Protein AF-A0A2W6AC84-F1 (afdb_monomer_lite)

Structure (mmCIF, N/CA/C/O backbone):
data_AF-A0A2W6AC84-F1
#
_entry.id   AF-A0A2W6AC84-F1
#
loop_
_atom_site.group_PDB
_atom_site.id
_atom_site.type_symbol
_atom_site.label_atom_id
_atom_site.label_alt_id
_atom_site.label_comp_id
_atom_site.label_asym_id
_atom_site.label_entity_id
_atom_site.label_seq_id
_atom_site.pdbx_PDB_ins_code
_atom_site.Cartn_x
_atom_site.Cartn_y
_atom_site.Cartn_z
_atom_site.occupancy
_atom_site.B_iso_or_equiv
_atom_site.auth_seq_id
_atom_site.auth_comp_id
_atom_site.auth_asym_id
_atom_site.auth_atom_id
_atom_site.pdbx_PDB_model_num
ATOM 1 N N . MET A 1 1 ? -13.613 5.340 -11.994 1.00 61.78 1 MET A N 1
ATOM 2 C CA . MET A 1 1 ? -12.493 5.975 -11.257 1.00 61.78 1 MET A CA 1
ATOM 3 C C . MET A 1 1 ? -11.231 5.114 -11.251 1.00 61.78 1 MET A C 1
ATOM 5 O O . MET A 1 1 ? -10.235 5.572 -11.787 1.00 61.78 1 MET A O 1
ATOM 9 N N . VAL A 1 2 ? -11.261 3.867 -10.759 1.00 62.84 2 VAL A N 1
ATOM 10 C CA . VAL A 1 2 ? -10.089 2.952 -10.741 1.00 62.84 2 VAL A CA 1
ATOM 11 C C . VAL A 1 2 ? -9.461 2.739 -12.131 1.00 62.84 2 VAL A C 1
ATOM 13 O O . VAL A 1 2 ? -8.249 2.837 -12.294 1.00 62.84 2 VAL A O 1
ATOM 16 N N . PHE A 1 3 ? -10.295 2.553 -13.159 1.00 65.75 3 PHE A N 1
ATOM 17 C CA . PHE A 1 3 ? -9.840 2.372 -14.543 1.00 65.75 3 PHE A CA 1
ATOM 18 C C . PHE A 1 3 ? -9.122 3.609 -15.118 1.00 65.75 3 PHE A C 1
ATOM 20 O O . PHE A 1 3 ? -8.191 3.482 -15.902 1.00 65.75 3 PHE A O 1
ATOM 27 N N . VAL A 1 4 ? -9.501 4.817 -14.685 1.00 72.12 4 VAL A N 1
ATOM 28 C CA . VAL A 1 4 ? -8.852 6.067 -15.123 1.00 72.12 4 VAL A CA 1
ATOM 29 C C . VAL A 1 4 ? -7.453 6.179 -14.516 1.00 72.12 4 VAL A C 1
ATOM 31 O O . VAL A 1 4 ? -6.508 6.510 -15.223 1.00 72.12 4 VAL A O 1
ATOM 34 N N . PHE A 1 5 ? -7.294 5.818 -13.238 1.00 70.50 5 PHE A N 1
ATOM 35 C CA . PHE A 1 5 ? -5.977 5.727 -12.603 1.00 70.50 5 PHE A CA 1
ATOM 36 C C . PHE A 1 5 ? -5.074 4.697 -13.291 1.00 70.50 5 PHE A C 1
ATOM 38 O O . PHE A 1 5 ? -3.887 4.962 -13.461 1.00 70.50 5 PHE A O 1
ATOM 45 N N . PHE A 1 6 ? -5.620 3.558 -13.728 1.00 71.69 6 PHE A N 1
ATOM 46 C CA . PHE A 1 6 ? -4.870 2.568 -14.505 1.00 71.69 6 PHE A CA 1
ATOM 47 C C . PHE A 1 6 ? -4.357 3.151 -15.829 1.00 71.69 6 PHE A C 1
ATOM 49 O O . PHE A 1 6 ? -3.166 3.066 -16.116 1.00 71.69 6 PHE A O 1
ATOM 56 N N . VAL A 1 7 ? -5.231 3.812 -16.594 1.00 75.88 7 VAL A N 1
ATOM 57 C CA . VAL A 1 7 ? -4.877 4.410 -17.892 1.00 75.88 7 VAL A CA 1
ATOM 58 C C . VAL A 1 7 ? -3.853 5.538 -17.738 1.00 75.88 7 VAL A C 1
ATOM 60 O O . VAL A 1 7 ? -2.912 5.604 -18.521 1.00 75.88 7 VAL A O 1
ATOM 63 N N . ILE A 1 8 ? -3.977 6.387 -16.712 1.00 79.06 8 ILE A N 1
ATOM 64 C CA . ILE A 1 8 ? -3.011 7.464 -16.443 1.00 79.06 8 ILE A CA 1
ATOM 65 C C . ILE A 1 8 ? -1.636 6.892 -16.078 1.00 79.06 8 ILE A C 1
ATOM 67 O O . ILE A 1 8 ? -0.632 7.346 -16.618 1.00 79.06 8 ILE A O 1
ATOM 71 N N . ASN A 1 9 ? -1.569 5.877 -15.210 1.00 70.62 9 ASN A N 1
ATOM 72 C CA . ASN A 1 9 ? -0.290 5.258 -14.844 1.00 70.62 9 ASN A CA 1
ATOM 73 C C . ASN A 1 9 ? 0.358 4.537 -16.032 1.00 70.62 9 ASN A C 1
ATOM 75 O O . ASN A 1 9 ? 1.564 4.659 -16.235 1.00 70.62 9 ASN A O 1
ATOM 79 N N . ALA A 1 10 ? -0.438 3.847 -16.854 1.00 72.50 10 ALA A 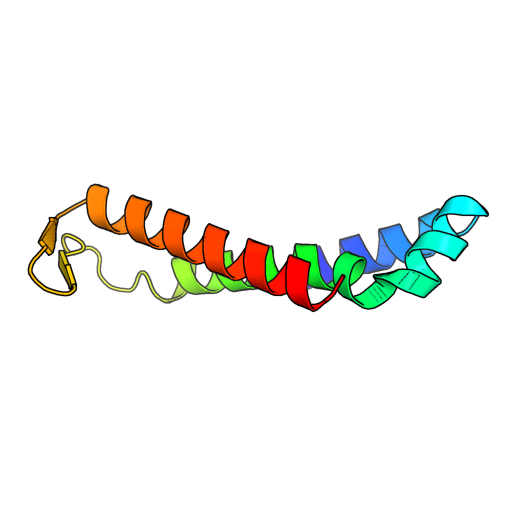N 1
ATOM 80 C CA . ALA A 1 10 ? 0.044 3.233 -18.086 1.00 72.50 10 ALA A CA 1
ATOM 81 C C . ALA A 1 10 ? 0.565 4.287 -19.078 1.00 72.50 10 ALA A C 1
ATOM 83 O O . ALA A 1 10 ? 1.635 4.111 -19.653 1.00 72.50 10 ALA A O 1
ATOM 84 N N . PHE A 1 11 ? -0.139 5.411 -19.234 1.00 79.12 11 PHE A N 1
ATOM 85 C CA . PHE A 1 11 ? 0.291 6.514 -20.093 1.00 79.12 11 PHE A CA 1
ATOM 86 C C . PHE A 1 11 ? 1.615 7.129 -19.618 1.00 79.12 11 PHE A C 1
ATOM 88 O O . PHE A 1 11 ? 2.534 7.276 -20.418 1.00 79.12 11 PHE A O 1
ATOM 95 N N . VAL A 1 12 ? 1.749 7.401 -18.315 1.00 74.69 12 VAL A N 1
ATOM 96 C CA . VAL A 1 12 ? 2.985 7.931 -17.713 1.00 74.69 12 VAL A CA 1
ATOM 97 C C . VAL A 1 12 ? 4.157 6.955 -17.873 1.00 74.69 12 VAL A C 1
ATOM 99 O O . VAL A 1 12 ? 5.272 7.383 -18.175 1.00 74.69 12 VAL A O 1
ATOM 102 N N . ALA A 1 13 ? 3.918 5.646 -17.733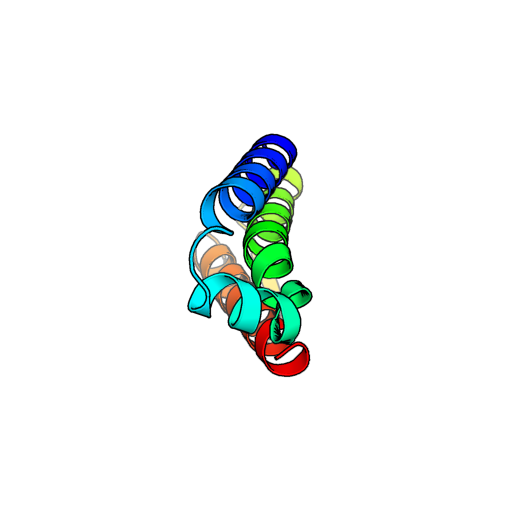 1.00 67.19 13 ALA A N 1
ATOM 103 C CA . ALA A 1 13 ? 4.935 4.616 -17.951 1.00 67.19 13 ALA A CA 1
ATOM 104 C C . ALA A 1 13 ? 5.438 4.582 -19.407 1.00 67.19 13 ALA A C 1
ATOM 106 O O . ALA A 1 13 ? 6.632 4.397 -19.641 1.00 67.19 13 ALA A O 1
ATOM 107 N N . ILE A 1 14 ? 4.543 4.795 -20.377 1.00 70.00 14 ILE A N 1
ATOM 108 C CA . ILE A 1 14 ? 4.874 4.814 -21.810 1.00 70.00 14 ILE A CA 1
ATOM 109 C C . ILE A 1 14 ? 5.571 6.128 -22.201 1.00 70.00 14 ILE A C 1
ATOM 111 O O . ILE A 1 14 ? 6.487 6.115 -23.017 1.00 70.00 14 ILE A O 1
ATOM 115 N N . SER A 1 15 ? 5.182 7.267 -21.616 1.00 69.38 15 SER A N 1
ATOM 116 C CA . SER A 1 15 ? 5.788 8.569 -21.932 1.00 69.38 15 SER A CA 1
ATOM 117 C C . SER A 1 15 ? 7.135 8.815 -21.239 1.00 69.38 15 SER A C 1
ATOM 119 O O . SER A 1 15 ? 7.918 9.632 -21.706 1.00 69.38 15 SER A O 1
ATOM 121 N N . GLY A 1 16 ? 7.418 8.141 -20.117 1.00 65.12 16 GLY A N 1
ATOM 122 C CA . GLY A 1 16 ? 8.656 8.315 -19.341 1.00 65.12 16 GLY A CA 1
ATOM 123 C C . GLY A 1 16 ? 9.859 7.494 -19.828 1.00 65.12 16 GLY A C 1
ATOM 124 O O . GLY A 1 16 ? 10.941 7.585 -19.248 1.00 65.12 16 GLY A O 1
ATOM 125 N N . THR A 1 17 ? 9.692 6.674 -20.873 1.00 61.72 17 THR A N 1
ATOM 126 C CA . THR A 1 17 ? 10.671 5.655 -21.302 1.00 61.72 17 THR A CA 1
ATOM 127 C C . THR A 1 17 ? 11.968 6.223 -21.905 1.00 61.72 17 THR A C 1
ATOM 129 O O . THR A 1 17 ? 12.930 5.477 -22.067 1.00 61.72 17 THR A O 1
ATOM 132 N N . GLU A 1 18 ? 12.055 7.530 -22.179 1.00 64.69 18 GLU A N 1
ATOM 133 C CA . GLU A 1 18 ? 13.255 8.153 -22.772 1.00 64.69 18 GLU A CA 1
ATOM 134 C C . GLU A 1 18 ? 14.472 8.201 -21.825 1.00 64.69 18 GLU A C 1
ATOM 136 O O . GLU A 1 18 ? 15.606 8.375 -22.266 1.00 64.69 18 GLU A O 1
ATOM 141 N N . SER A 1 19 ? 14.270 7.997 -20.519 1.00 65.50 19 SER A N 1
ATOM 142 C CA . SER A 1 19 ? 15.355 7.929 -19.536 1.00 65.50 19 SER A CA 1
ATOM 143 C C . SER A 1 19 ? 15.895 6.499 -19.385 1.00 65.50 19 SER A C 1
ATOM 145 O O . SER A 1 19 ? 15.162 5.569 -19.036 1.00 65.50 19 SER A O 1
ATOM 147 N N . ALA A 1 20 ? 17.208 6.322 -19.570 1.00 64.31 20 ALA A N 1
ATOM 148 C CA . ALA A 1 20 ? 17.905 5.046 -19.360 1.00 64.31 20 ALA A CA 1
ATOM 149 C C . ALA A 1 20 ? 17.735 4.489 -17.927 1.00 64.31 20 ALA A C 1
ATOM 151 O O . ALA A 1 20 ? 17.703 3.278 -17.723 1.00 64.31 20 ALA A O 1
ATOM 152 N N . TYR A 1 21 ? 17.565 5.368 -16.934 1.00 63.81 21 TYR A N 1
ATOM 153 C CA . TYR A 1 21 ? 17.292 4.977 -15.547 1.00 63.81 21 TYR A CA 1
ATOM 154 C C . TYR A 1 21 ? 15.873 4.438 -15.371 1.00 63.81 21 TYR A C 1
ATOM 156 O O . TYR A 1 21 ? 15.650 3.477 -14.638 1.00 63.81 21 TYR A O 1
ATOM 164 N N . PHE A 1 22 ? 14.911 5.036 -16.071 1.00 66.81 22 PHE A N 1
ATOM 165 C CA . PHE A 1 22 ? 13.511 4.642 -15.991 1.00 66.81 22 PHE A CA 1
ATOM 166 C C . PHE A 1 22 ? 13.301 3.245 -16.580 1.00 66.81 22 PHE A C 1
ATOM 168 O O . PHE A 1 22 ? 12.615 2.420 -15.987 1.00 66.81 22 PHE A O 1
ATOM 175 N N . SER A 1 23 ? 13.968 2.939 -17.693 1.00 63.56 23 SER A N 1
ATOM 176 C CA . SER A 1 23 ? 13.901 1.627 -18.345 1.00 63.56 23 SER A CA 1
ATOM 177 C C . SER A 1 23 ? 14.609 0.511 -17.564 1.00 63.56 23 SER A C 1
ATOM 179 O O . SER A 1 23 ? 14.176 -0.637 -17.650 1.00 63.56 23 SER A O 1
ATOM 181 N N . MET A 1 24 ? 15.640 0.823 -16.771 1.00 64.38 24 MET A N 1
ATOM 182 C CA . MET A 1 24 ? 16.286 -0.149 -15.878 1.00 64.38 24 MET A CA 1
ATOM 183 C C . MET A 1 24 ? 15.387 -0.491 -14.678 1.00 64.38 24 MET A C 1
ATOM 185 O O . MET A 1 24 ? 15.112 -1.659 -14.428 1.00 64.38 24 MET A O 1
ATOM 189 N N . VAL A 1 25 ? 14.826 0.524 -14.010 1.00 67.88 25 VAL A N 1
ATOM 190 C CA . VAL A 1 25 ? 13.923 0.335 -12.858 1.00 67.88 25 VAL A CA 1
ATOM 191 C C . VAL A 1 25 ? 12.606 -0.334 -13.264 1.00 67.88 25 VAL A C 1
ATOM 193 O O . VAL A 1 25 ? 12.107 -1.197 -12.545 1.00 67.88 25 VAL A O 1
ATOM 196 N N . LEU A 1 26 ? 12.047 0.013 -14.429 1.00 69.69 26 LEU A N 1
ATOM 197 C CA . LEU A 1 26 ? 10.851 -0.656 -14.946 1.00 69.69 26 LEU A CA 1
ATOM 198 C C . LEU A 1 26 ? 11.104 -2.119 -15.283 1.00 69.69 26 LEU A C 1
ATOM 200 O O . LEU A 1 26 ? 10.208 -2.920 -15.073 1.00 69.69 26 LEU A O 1
ATOM 204 N N . LYS A 1 27 ? 12.277 -2.494 -15.798 1.00 67.94 27 LYS A N 1
ATOM 205 C CA . LYS A 1 27 ? 12.551 -3.903 -16.109 1.00 67.94 27 LYS A CA 1
ATOM 206 C C . LYS A 1 27 ? 12.626 -4.766 -14.855 1.00 67.94 27 LYS A C 1
ATOM 208 O O . LYS A 1 27 ? 12.037 -5.842 -14.851 1.00 67.94 27 LYS A O 1
ATOM 213 N N . ASP A 1 28 ? 13.285 -4.273 -13.811 1.00 72.06 28 ASP A N 1
ATOM 214 C CA . ASP A 1 28 ? 13.515 -5.058 -12.595 1.00 72.06 28 ASP A CA 1
ATOM 215 C C . ASP A 1 28 ? 12.315 -5.026 -11.632 1.00 72.06 28 ASP A C 1
ATOM 217 O O . ASP A 1 28 ? 12.053 -6.009 -10.945 1.00 72.06 28 ASP A O 1
ATOM 221 N N . HIS A 1 29 ? 11.522 -3.945 -11.629 1.00 74.75 29 HIS A N 1
ATOM 222 C CA . HIS A 1 29 ? 10.422 -3.757 -10.672 1.00 74.75 29 HIS A CA 1
ATOM 223 C C . HIS A 1 29 ? 9.100 -3.306 -11.320 1.00 74.75 29 HIS A C 1
ATOM 225 O O . HIS A 1 29 ? 8.301 -2.591 -10.704 1.00 74.75 29 HIS A O 1
ATOM 231 N N . LEU A 1 30 ? 8.819 -3.758 -12.552 1.00 70.94 30 LEU A N 1
ATOM 232 C CA . LEU A 1 30 ? 7.577 -3.443 -13.282 1.00 70.94 30 LEU A CA 1
ATOM 233 C C . LEU A 1 30 ? 6.320 -3.756 -12.455 1.00 70.94 30 LEU A C 1
ATOM 235 O O . LEU A 1 30 ? 5.350 -2.996 -12.459 1.00 70.94 30 LEU A O 1
ATOM 239 N N . ALA A 1 31 ? 6.357 -4.885 -11.740 1.00 71.38 31 ALA A N 1
ATOM 240 C CA . ALA A 1 31 ? 5.253 -5.377 -10.926 1.00 71.38 31 ALA A CA 1
ATOM 241 C C . ALA A 1 31 ? 4.933 -4.433 -9.761 1.00 71.38 31 ALA A C 1
ATOM 243 O O . ALA A 1 31 ? 3.762 -4.158 -9.507 1.00 71.38 31 ALA A O 1
ATOM 244 N N . VAL A 1 32 ? 5.953 -3.882 -9.097 1.00 73.88 32 VAL A N 1
ATOM 245 C CA . VAL A 1 32 ? 5.764 -2.907 -8.015 1.00 73.88 32 VAL A CA 1
ATOM 246 C C . VAL A 1 32 ? 5.268 -1.579 -8.584 1.00 73.88 32 VAL A C 1
ATOM 248 O O . VAL A 1 32 ? 4.311 -1.009 -8.065 1.00 73.88 32 VAL A O 1
ATOM 251 N N . PHE A 1 33 ? 5.860 -1.113 -9.687 1.00 75.00 33 PHE A N 1
ATOM 252 C CA . PHE A 1 33 ? 5.514 0.171 -10.299 1.00 75.00 33 PHE A CA 1
ATOM 253 C C . PHE A 1 33 ? 4.053 0.226 -10.774 1.00 75.00 33 PHE A C 1
ATOM 255 O O . PHE A 1 33 ? 3.346 1.196 -10.508 1.00 75.00 33 PHE A O 1
ATOM 262 N N . LEU A 1 34 ? 3.572 -0.835 -11.432 1.00 74.56 34 LEU A N 1
ATOM 263 C CA . LEU A 1 34 ? 2.174 -0.939 -11.862 1.00 74.56 34 LEU A CA 1
ATOM 264 C C . LEU A 1 34 ? 1.237 -1.387 -10.734 1.00 74.56 34 LEU A C 1
ATOM 266 O O . LEU A 1 34 ? 0.073 -0.983 -10.705 1.00 74.56 34 LEU A O 1
ATOM 270 N N . GLY A 1 35 ? 1.724 -2.215 -9.809 1.00 75.25 35 GLY A N 1
ATOM 271 C CA . GLY A 1 35 ? 0.938 -2.777 -8.715 1.00 75.25 35 GLY A CA 1
ATOM 272 C C . GLY A 1 35 ? 0.583 -1.754 -7.640 1.00 75.25 35 GLY A C 1
ATOM 273 O O . GLY A 1 35 ? -0.541 -1.760 -7.147 1.00 75.25 35 GLY A O 1
ATOM 274 N N . LEU A 1 36 ? 1.485 -0.826 -7.316 1.00 78.69 36 LEU A N 1
ATOM 275 C CA . LEU A 1 36 ? 1.289 0.185 -6.270 1.00 78.69 36 LEU A CA 1
ATOM 276 C C . LEU A 1 36 ? 0.022 1.045 -6.469 1.00 78.69 36 LEU A C 1
ATOM 278 O O . LEU A 1 36 ? -0.825 1.076 -5.568 1.00 78.69 36 LEU A O 1
ATOM 282 N N . PRO A 1 37 ? -0.186 1.695 -7.634 1.00 78.88 37 PRO A N 1
ATOM 283 C CA . PRO A 1 37 ? -1.409 2.453 -7.887 1.00 78.88 37 PRO A CA 1
ATOM 284 C C . PRO A 1 37 ? -2.664 1.573 -7.889 1.00 78.88 37 PRO A C 1
ATOM 286 O O . PRO A 1 37 ? -3.734 2.022 -7.476 1.00 78.88 37 PRO A O 1
ATOM 289 N N . GLN A 1 38 ? -2.548 0.321 -8.349 1.00 78.50 38 GLN A N 1
ATOM 290 C CA . GLN A 1 38 ? -3.670 -0.619 -8.400 1.00 78.50 38 GLN A CA 1
ATOM 291 C C . GLN A 1 38 ? -4.110 -1.055 -7.005 1.00 78.50 38 GLN A C 1
ATOM 293 O O . GLN A 1 38 ? -5.299 -1.017 -6.700 1.00 78.50 38 GLN A O 1
ATOM 298 N N . ILE A 1 39 ? -3.163 -1.399 -6.137 1.00 81.38 39 ILE A N 1
ATOM 299 C CA . ILE A 1 39 ? -3.427 -1.802 -4.755 1.00 81.38 39 ILE A CA 1
ATOM 300 C C . ILE A 1 39 ? -4.093 -0.655 -3.984 1.00 81.38 39 ILE A C 1
ATOM 302 O O . ILE A 1 39 ? -5.080 -0.880 -3.280 1.00 81.38 39 ILE A O 1
ATOM 306 N N . ALA A 1 40 ? -3.625 0.584 -4.173 1.00 80.00 40 ALA A N 1
ATOM 307 C CA . ALA A 1 40 ? -4.245 1.764 -3.575 1.00 80.00 40 ALA A CA 1
ATOM 308 C C . ALA A 1 40 ? -5.691 1.965 -4.066 1.00 80.00 40 ALA A C 1
ATOM 310 O O . ALA A 1 40 ? -6.603 2.187 -3.267 1.00 80.00 40 ALA A O 1
ATOM 311 N N . ALA A 1 41 ? -5.923 1.836 -5.375 1.00 80.50 41 ALA A N 1
ATOM 312 C CA . ALA A 1 41 ? -7.242 2.020 -5.969 1.00 80.50 41 ALA A CA 1
ATOM 313 C C . ALA A 1 41 ? -8.240 0.918 -5.567 1.00 80.50 41 ALA A C 1
ATOM 315 O O . ALA A 1 41 ? -9.403 1.219 -5.297 1.00 80.50 41 ALA A O 1
ATOM 316 N N . VAL A 1 42 ? -7.796 -0.340 -5.487 1.00 81.50 42 VAL A N 1
ATOM 317 C CA . VAL A 1 42 ? -8.614 -1.471 -5.022 1.00 81.50 42 VAL A CA 1
ATOM 318 C C . VAL A 1 42 ? -8.935 -1.331 -3.535 1.00 81.50 42 VAL A C 1
ATOM 320 O O . VAL A 1 42 ? -10.093 -1.480 -3.160 1.00 81.50 42 VAL A O 1
ATOM 323 N N . SER A 1 43 ? -7.962 -0.959 -2.697 1.00 79.44 43 SER A N 1
ATOM 324 C CA . SER A 1 43 ? -8.186 -0.713 -1.262 1.00 79.44 43 SER A CA 1
ATOM 325 C C . SER A 1 43 ? -9.213 0.397 -1.034 1.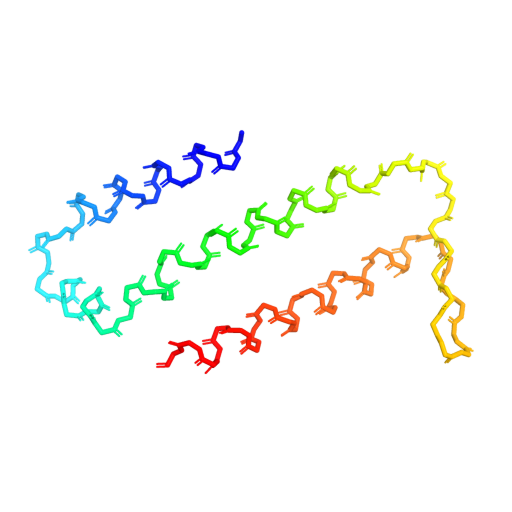00 79.44 43 SER A C 1
ATOM 327 O O . SER A 1 43 ? -10.132 0.259 -0.231 1.00 79.44 43 SER A O 1
ATOM 329 N N . PHE A 1 44 ? -9.114 1.483 -1.800 1.00 78.00 44 PHE A N 1
ATOM 330 C CA . PHE A 1 44 ? -10.087 2.568 -1.759 1.00 78.00 44 PHE A CA 1
ATOM 331 C C . PHE A 1 44 ? -11.478 2.134 -2.242 1.00 78.00 44 PHE A C 1
ATOM 333 O O . PHE A 1 44 ? -12.483 2.478 -1.620 1.00 78.00 44 PHE A O 1
ATOM 340 N N . ALA A 1 45 ? -11.547 1.348 -3.320 1.00 79.31 45 ALA A N 1
ATOM 341 C CA . ALA A 1 45 ? -12.802 0.802 -3.825 1.00 79.31 45 ALA A CA 1
ATOM 342 C C . ALA A 1 45 ? -13.474 -0.111 -2.790 1.00 79.31 45 ALA A C 1
ATOM 344 O O . ALA A 1 45 ? -14.668 0.034 -2.555 1.00 79.31 45 ALA A O 1
ATOM 345 N N . ILE A 1 46 ? -12.715 -0.986 -2.126 1.00 77.19 46 ILE A N 1
ATOM 346 C CA . ILE A 1 46 ? -13.198 -1.832 -1.027 1.00 77.19 46 ILE A CA 1
ATOM 347 C C . ILE A 1 46 ? -13.839 -0.957 0.050 1.00 77.19 46 ILE A C 1
ATOM 349 O O . ILE A 1 46 ? -14.996 -1.179 0.391 1.00 77.19 46 ILE A O 1
ATOM 353 N N . VAL A 1 47 ? -13.151 0.083 0.531 1.00 75.25 47 VAL A N 1
ATOM 354 C CA . VAL A 1 47 ? -13.709 0.933 1.593 1.00 75.25 47 VAL A CA 1
ATOM 355 C C . VAL A 1 47 ? -14.950 1.697 1.137 1.00 75.25 47 VAL A C 1
ATOM 357 O O . VAL A 1 47 ? -15.897 1.797 1.905 1.00 75.25 47 VAL A O 1
ATOM 360 N N . ILE A 1 48 ? -14.997 2.217 -0.089 1.00 75.06 48 ILE A N 1
ATOM 361 C CA . ILE A 1 48 ? -16.180 2.951 -0.564 1.00 75.06 48 ILE A CA 1
ATOM 362 C C . ILE A 1 48 ? -17.369 2.027 -0.827 1.00 75.06 48 ILE A C 1
ATOM 364 O O . ILE A 1 48 ? -18.484 2.361 -0.436 1.00 75.06 48 ILE A O 1
ATOM 368 N N . PHE A 1 49 ? -17.156 0.888 -1.486 1.00 70.62 49 PHE A N 1
ATOM 369 C CA . PHE A 1 49 ? -18.250 -0.000 -1.879 1.00 70.62 49 PHE A CA 1
ATOM 370 C C . PHE A 1 49 ? -18.764 -0.860 -0.724 1.00 70.62 49 PHE A C 1
ATOM 372 O O . PHE A 1 49 ? -19.956 -1.143 -0.687 1.00 70.62 49 PHE A O 1
ATOM 379 N N . LEU A 1 50 ? -17.905 -1.261 0.221 1.00 67.31 50 LEU A N 1
ATOM 380 C CA . LEU A 1 50 ? -18.300 -2.084 1.374 1.00 67.31 50 LEU A CA 1
ATOM 381 C C . LEU A 1 50 ? -18.743 -1.261 2.584 1.00 67.31 50 LEU A C 1
ATOM 383 O O . LEU A 1 50 ? -19.236 -1.828 3.559 1.00 67.31 50 LEU A O 1
ATOM 387 N N . ARG A 1 51 ? -18.635 0.071 2.536 1.00 64.12 51 ARG A N 1
ATOM 388 C CA . ARG A 1 51 ? -19.270 0.966 3.514 1.00 64.12 51 ARG A CA 1
ATOM 389 C C . ARG A 1 51 ? -20.777 1.026 3.240 1.00 64.12 51 ARG A C 1
ATOM 391 O O . ARG A 1 51 ? -21.303 2.055 2.842 1.00 64.12 51 ARG A O 1
ATOM 398 N N . GLN A 1 52 ? -21.460 -0.110 3.395 1.00 51.97 52 GLN A N 1
ATOM 399 C CA . GLN A 1 52 ? -22.879 -0.269 3.059 1.00 51.97 52 GLN A CA 1
ATOM 400 C C . GLN A 1 52 ? -23.844 -0.004 4.213 1.00 51.97 52 GLN A C 1
ATOM 402 O O . GLN A 1 52 ? -25.051 -0.074 4.008 1.00 51.97 52 GLN A O 1
ATOM 407 N N . THR A 1 53 ? -23.379 0.332 5.411 1.00 51.25 53 THR A N 1
ATOM 408 C CA . THR A 1 53 ? -24.301 0.642 6.506 1.00 51.25 53 THR A CA 1
ATOM 409 C C . THR A 1 53 ? -23.805 1.846 7.277 1.00 51.25 53 THR A C 1
ATOM 411 O O . THR A 1 53 ? -22.817 1.751 8.002 1.00 51.25 53 THR A O 1
ATOM 414 N N . ASP A 1 54 ? -24.528 2.959 7.141 1.00 53.06 54 ASP A N 1
ATOM 415 C CA . ASP A 1 54 ? -24.473 4.166 7.977 1.00 53.06 54 ASP A CA 1
ATOM 416 C C . ASP A 1 54 ? -24.915 3.886 9.434 1.00 53.06 54 ASP A C 1
ATOM 418 O O . ASP A 1 54 ? -25.662 4.644 10.047 1.00 53.06 54 ASP A O 1
ATOM 422 N N . GLY A 1 55 ? -24.491 2.753 9.994 1.00 59.50 55 GLY A N 1
ATOM 423 C CA . GLY A 1 55 ? -24.555 2.445 11.415 1.00 59.50 55 GLY A CA 1
ATOM 424 C C . GLY A 1 55 ? -23.175 2.653 12.046 1.00 59.50 55 GLY A C 1
ATOM 425 O O . GLY A 1 55 ? -22.168 2.622 11.331 1.00 59.50 55 GLY A O 1
ATOM 426 N N . PRO A 1 56 ? -23.087 2.881 13.369 1.00 56.00 56 PRO A N 1
ATOM 427 C CA . PRO A 1 56 ? -21.804 2.932 14.060 1.00 56.00 56 PRO A CA 1
ATOM 428 C C . PRO A 1 56 ? -21.000 1.676 13.707 1.00 56.00 56 PRO A C 1
ATOM 430 O O . PRO A 1 56 ? -21.473 0.557 13.877 1.00 56.00 56 PRO A O 1
ATOM 433 N N . PHE A 1 57 ? -19.805 1.870 13.142 1.00 58.50 57 PHE A N 1
ATOM 434 C CA . PHE A 1 57 ? -18.913 0.771 12.791 1.00 58.50 57 PHE A CA 1
ATOM 435 C C . PHE A 1 57 ? -18.477 0.096 14.097 1.00 58.50 57 PHE A C 1
ATOM 437 O O . PHE A 1 57 ? -17.609 0.608 14.803 1.00 58.50 57 PHE A O 1
ATOM 444 N N . GLU A 1 58 ? -19.153 -0.993 14.452 1.00 61.25 58 GLU A N 1
ATOM 445 C CA . GLU A 1 58 ? -18.874 -1.813 15.627 1.00 61.25 58 GLU A CA 1
ATOM 446 C C . GLU A 1 58 ? -18.054 -3.020 15.184 1.00 61.25 58 GLU A C 1
ATOM 448 O O . GLU A 1 58 ? -18.580 -4.048 14.759 1.00 61.25 58 GLU A O 1
ATOM 453 N N . PHE A 1 59 ? -16.732 -2.879 15.234 1.00 63.72 59 PHE A N 1
ATOM 454 C CA . PHE A 1 59 ? -15.822 -3.968 14.903 1.00 63.72 59 PHE A CA 1
ATOM 455 C C . PHE A 1 59 ? -15.351 -4.628 16.197 1.00 63.72 59 PHE A C 1
ATOM 457 O O . PHE A 1 59 ? -14.609 -4.026 16.977 1.00 63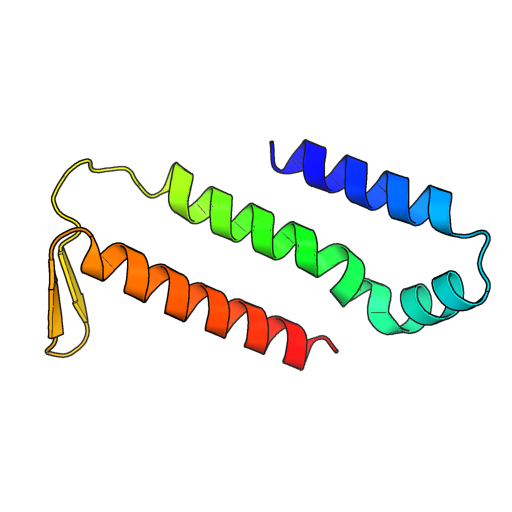.72 59 PHE A O 1
ATOM 464 N N . LYS A 1 60 ? -15.803 -5.865 16.436 1.00 63.53 60 LYS A N 1
ATOM 465 C CA . LYS A 1 60 ? -15.355 -6.698 17.559 1.00 63.53 60 LYS A CA 1
ATOM 466 C C . LYS A 1 60 ? -14.278 -7.652 17.066 1.00 63.53 60 LYS A C 1
ATOM 468 O O . LYS A 1 60 ? -14.574 -8.604 16.349 1.00 63.53 60 LYS A O 1
ATOM 473 N N . CYS A 1 61 ? -13.033 -7.411 17.458 1.00 58.66 61 CYS A N 1
ATOM 474 C CA . CYS A 1 61 ? -11.916 -8.291 17.131 1.00 58.66 61 CYS A CA 1
ATOM 475 C C . CYS A 1 61 ? -11.232 -8.707 18.433 1.00 58.66 61 CYS A C 1
ATOM 477 O O . CYS A 1 61 ? -10.794 -7.844 19.184 1.00 58.66 61 CYS A O 1
ATOM 479 N N . ILE A 1 62 ? -11.192 -10.019 18.706 1.00 58.75 62 ILE A N 1
ATOM 480 C CA . ILE A 1 62 ? -10.465 -10.681 19.812 1.00 58.75 62 ILE A CA 1
ATOM 481 C C . ILE A 1 62 ? -10.395 -9.815 21.090 1.00 58.75 62 ILE A C 1
ATOM 483 O O . ILE A 1 62 ? -9.351 -9.283 21.455 1.00 58.75 62 ILE A O 1
ATOM 487 N N . GLY A 1 63 ? -11.538 -9.645 21.761 1.00 64.50 63 GLY A N 1
ATOM 488 C CA . GLY A 1 63 ? -11.620 -8.985 23.071 1.00 64.50 63 GLY A CA 1
ATOM 489 C C . GLY A 1 63 ? -11.577 -7.452 23.073 1.00 64.50 63 GLY A C 1
ATOM 490 O O . GLY A 1 63 ? -11.700 -6.870 24.147 1.00 64.50 63 GLY A O 1
ATOM 491 N N . ILE A 1 64 ? -11.442 -6.793 21.916 1.00 65.44 64 ILE A N 1
ATOM 492 C CA . ILE A 1 64 ? -11.471 -5.329 21.804 1.00 65.44 64 ILE A CA 1
ATOM 493 C C . ILE A 1 64 ? -12.674 -4.909 20.956 1.00 65.44 64 ILE A C 1
ATOM 495 O O . ILE A 1 64 ? -12.842 -5.348 19.815 1.00 65.44 64 ILE A O 1
ATOM 499 N N . GLU A 1 65 ? -13.524 -4.067 21.539 1.00 66.88 65 GLU A N 1
ATOM 500 C CA . GLU A 1 65 ? -14.690 -3.490 20.876 1.00 66.88 65 GLU A CA 1
ATOM 501 C C . GLU A 1 65 ? -14.352 -2.065 20.435 1.00 66.88 65 GLU A C 1
ATOM 503 O O . GLU A 1 65 ? -14.171 -1.171 21.263 1.00 66.88 65 GLU A O 1
ATOM 508 N N . PHE A 1 66 ? -14.239 -1.850 19.125 1.00 67.94 66 PHE A N 1
ATOM 509 C CA . PHE A 1 66 ? -14.079 -0.516 18.557 1.00 67.94 66 PHE A CA 1
ATOM 510 C C . PHE A 1 66 ? -15.436 -0.028 18.063 1.00 67.94 66 PHE A C 1
ATOM 512 O O . PHE A 1 66 ? -16.046 -0.677 17.212 1.00 67.94 66 PHE A O 1
ATOM 519 N N . SER A 1 67 ? -15.896 1.112 18.581 1.00 67.31 67 SER A N 1
ATOM 520 C CA . SER A 1 67 ? -17.122 1.770 18.127 1.00 67.31 67 SER A CA 1
ATOM 521 C C . SER A 1 67 ? -16.823 3.116 17.459 1.00 67.31 67 SER A C 1
ATOM 523 O O . SER A 1 67 ? -15.890 3.849 17.817 1.00 67.31 67 SER A O 1
ATOM 525 N N . GLY A 1 68 ? -17.618 3.439 16.439 1.00 71.00 68 GLY A N 1
ATOM 526 C CA . GLY A 1 68 ? -17.576 4.727 15.750 1.00 71.00 68 GLY A CA 1
ATOM 527 C C . GLY A 1 68 ? -16.337 4.921 14.867 1.00 71.00 68 GLY A C 1
ATOM 528 O O . GLY A 1 68 ? -15.876 4.004 14.190 1.00 71.00 68 GLY A O 1
ATOM 529 N N . ALA A 1 69 ? -15.793 6.142 14.851 1.00 68.06 69 ALA A N 1
ATOM 530 C CA . ALA A 1 69 ? -14.681 6.521 13.971 1.00 68.06 69 ALA A CA 1
ATOM 531 C C . ALA A 1 69 ? -13.375 5.753 14.257 1.00 68.06 69 ALA A C 1
ATOM 533 O O . ALA A 1 69 ? -12.524 5.629 13.376 1.00 68.06 69 ALA A O 1
ATOM 534 N N . SER A 1 70 ? -13.227 5.211 15.470 1.00 69.62 70 SER A N 1
ATOM 535 C CA . SER A 1 70 ? -12.040 4.459 15.887 1.00 69.62 70 SER A CA 1
ATOM 536 C C . SER A 1 70 ? -11.847 3.169 15.079 1.00 69.62 70 SER A C 1
ATOM 538 O O . SER A 1 70 ? -10.731 2.876 14.650 1.00 69.62 70 SER A O 1
ATOM 540 N N . GLY A 1 71 ? -12.932 2.446 14.776 1.00 73.69 71 GLY A N 1
ATOM 541 C CA . GLY A 1 71 ? -12.872 1.207 14.001 1.00 73.69 71 GLY A CA 1
ATOM 542 C C . GLY A 1 71 ? -12.458 1.433 12.545 1.00 73.69 71 GLY A C 1
ATOM 543 O O . GLY A 1 71 ? -11.690 0.647 11.992 1.00 73.69 71 GLY A O 1
ATOM 544 N N . GLN A 1 72 ? -12.870 2.558 11.949 1.00 74.50 72 GLN A N 1
ATOM 545 C CA . GLN A 1 72 ? -12.439 2.936 10.602 1.00 74.50 72 GLN A CA 1
ATOM 546 C C . GLN A 1 72 ? -10.921 3.172 10.554 1.00 74.50 72 GLN A C 1
ATOM 548 O O . GLN A 1 72 ? -10.257 2.667 9.653 1.00 74.50 72 GLN A O 1
ATOM 553 N N . VAL A 1 73 ? -10.355 3.888 11.532 1.00 78.06 73 VAL A N 1
ATOM 554 C CA . VAL A 1 73 ? -8.908 4.168 11.592 1.00 78.06 73 VAL A CA 1
ATOM 555 C C . VAL A 1 73 ? -8.091 2.880 11.722 1.00 78.06 73 VAL A C 1
ATOM 557 O O . VAL A 1 73 ? -7.123 2.698 10.985 1.00 78.06 73 VAL A O 1
ATOM 560 N N . VAL A 1 74 ? -8.497 1.956 12.598 1.00 78.94 74 VAL A N 1
ATOM 561 C CA . VAL A 1 74 ? -7.800 0.670 12.786 1.00 78.94 74 VAL A CA 1
ATOM 562 C C . VAL A 1 74 ? -7.815 -0.168 11.503 1.00 78.94 74 VAL A C 1
ATOM 564 O O . VAL A 1 74 ? -6.784 -0.721 11.120 1.00 78.94 74 VAL A O 1
ATOM 567 N N . MET A 1 75 ? -8.941 -0.204 10.784 1.00 76.31 75 MET A N 1
ATOM 568 C CA . MET A 1 75 ? -9.043 -0.887 9.488 1.00 76.31 75 MET A CA 1
ATOM 569 C C . MET A 1 75 ? -8.053 -0.329 8.455 1.00 76.31 75 MET A C 1
ATOM 571 O O . MET A 1 75 ? -7.400 -1.092 7.740 1.00 76.31 75 MET A O 1
ATOM 575 N N . TRP A 1 76 ? -7.890 0.995 8.399 1.00 77.88 76 TRP A N 1
ATOM 576 C CA . TRP A 1 76 ? -6.926 1.631 7.498 1.00 77.88 76 TRP A CA 1
ATOM 577 C C . TRP A 1 76 ? -5.477 1.324 7.876 1.00 77.88 76 TRP A C 1
ATOM 579 O O . TRP A 1 76 ? -4.666 1.083 6.985 1.00 77.88 76 TRP A O 1
ATOM 589 N N . ILE A 1 77 ? -5.158 1.265 9.172 1.00 83.44 77 ILE A N 1
ATOM 590 C CA . ILE A 1 77 ? -3.824 0.873 9.655 1.00 83.44 77 ILE A CA 1
ATOM 591 C C . ILE A 1 77 ? -3.498 -0.565 9.229 1.00 83.44 77 ILE A C 1
ATOM 593 O O . ILE A 1 77 ? -2.417 -0.820 8.700 1.00 83.44 77 ILE A O 1
ATOM 597 N N . ILE A 1 78 ? -4.438 -1.499 9.404 1.00 83.19 78 ILE A N 1
ATOM 598 C CA . ILE A 1 78 ? -4.271 -2.895 8.972 1.00 83.19 78 ILE A CA 1
ATOM 599 C C . ILE A 1 78 ? -4.095 -2.964 7.453 1.00 83.19 78 ILE A C 1
ATOM 601 O O . ILE A 1 78 ? -3.166 -3.606 6.970 1.00 83.19 78 ILE A O 1
ATOM 605 N N . THR A 1 79 ? -4.932 -2.249 6.701 1.00 82.25 79 THR A N 1
ATOM 606 C CA . THR A 1 79 ? -4.840 -2.192 5.237 1.00 82.25 79 THR A CA 1
ATOM 607 C C . THR A 1 79 ? -3.474 -1.664 4.793 1.00 82.25 79 THR A C 1
ATOM 609 O O . THR A 1 79 ? -2.830 -2.267 3.939 1.00 82.25 79 THR A O 1
ATOM 612 N N . PHE A 1 80 ? -2.976 -0.588 5.410 1.00 83.38 80 PHE A N 1
ATOM 613 C CA . PHE A 1 80 ? -1.647 -0.039 5.135 1.00 83.38 80 PHE A CA 1
ATOM 614 C C . PHE A 1 80 ? -0.524 -1.043 5.419 1.00 83.38 80 PHE A C 1
ATOM 616 O O . PHE A 1 80 ? 0.387 -1.196 4.601 1.00 83.38 80 PHE A O 1
ATOM 623 N N . MET A 1 81 ? -0.606 -1.776 6.532 1.00 85.44 81 MET A N 1
ATOM 624 C CA . MET A 1 81 ? 0.353 -2.838 6.843 1.00 85.44 81 MET A CA 1
ATOM 625 C C . MET A 1 81 ? 0.313 -3.968 5.807 1.00 85.44 81 MET A C 1
ATOM 627 O O . MET A 1 81 ? 1.365 -4.367 5.312 1.00 85.44 81 MET A O 1
ATOM 631 N N . CYS A 1 82 ? -0.874 -4.438 5.411 1.00 85.19 82 CYS A N 1
ATOM 632 C CA . CYS A 1 82 ? -1.021 -5.456 4.368 1.00 85.19 82 CYS A CA 1
ATOM 633 C C . CYS A 1 82 ? -0.438 -4.996 3.025 1.00 85.19 82 CYS A C 1
ATOM 635 O O . CYS A 1 82 ? 0.272 -5.761 2.376 1.00 85.19 82 CYS A O 1
ATOM 637 N N . MET A 1 83 ? -0.684 -3.743 2.625 1.00 83.12 83 MET A N 1
ATOM 638 C CA . MET A 1 83 ? -0.105 -3.174 1.405 1.00 83.12 83 MET A CA 1
ATOM 639 C C . MET A 1 83 ? 1.424 -3.117 1.485 1.00 83.12 83 MET A C 1
ATOM 641 O O . MET A 1 83 ? 2.098 -3.499 0.534 1.00 83.12 83 MET A O 1
ATOM 645 N N . THR A 1 84 ? 1.977 -2.685 2.620 1.00 85.44 84 THR A N 1
ATOM 646 C CA . THR A 1 84 ? 3.432 -2.579 2.830 1.00 85.44 84 THR A CA 1
ATOM 647 C C . THR A 1 84 ? 4.110 -3.949 2.783 1.00 85.44 84 THR A C 1
ATOM 649 O O . THR A 1 84 ? 5.147 -4.104 2.143 1.00 85.44 84 THR A O 1
ATOM 652 N N . LEU A 1 85 ? 3.500 -4.968 3.394 1.00 86.25 85 LEU A N 1
ATOM 653 C CA . LEU A 1 85 ? 3.983 -6.348 3.316 1.00 86.25 85 LEU A CA 1
ATOM 654 C C . LEU A 1 85 ? 3.915 -6.901 1.889 1.00 86.25 85 LEU A C 1
ATOM 656 O O . LEU A 1 85 ? 4.863 -7.536 1.437 1.00 86.25 85 LEU A O 1
ATOM 660 N N . ALA A 1 86 ? 2.828 -6.630 1.163 1.00 81.44 86 ALA A N 1
ATOM 661 C CA . ALA A 1 86 ? 2.698 -7.040 -0.231 1.00 81.44 86 ALA A CA 1
ATOM 662 C C . ALA A 1 86 ? 3.777 -6.398 -1.117 1.00 81.44 86 ALA A C 1
ATOM 664 O O . ALA A 1 86 ? 4.361 -7.085 -1.948 1.00 81.44 86 ALA A O 1
ATOM 665 N N . MET A 1 87 ? 4.096 -5.115 -0.906 1.00 80.3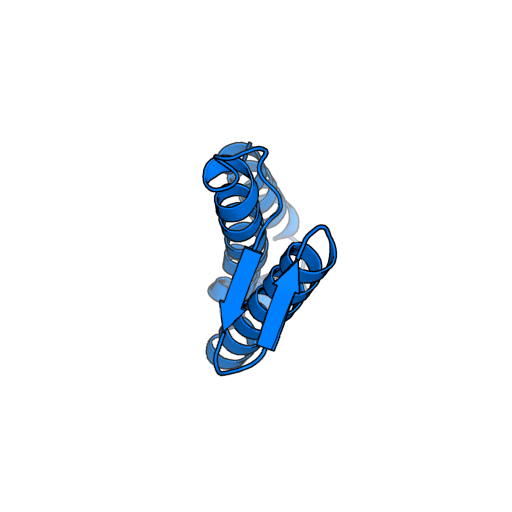1 87 MET A N 1
ATOM 666 C CA . MET A 1 87 ? 5.216 -4.463 -1.594 1.00 80.31 87 MET A CA 1
ATOM 667 C C . MET A 1 87 ? 6.547 -5.139 -1.268 1.00 80.31 87 MET A C 1
ATOM 669 O O . MET A 1 87 ? 7.325 -5.395 -2.176 1.00 80.31 87 MET A O 1
ATOM 673 N N . HIS A 1 88 ? 6.802 -5.442 0.008 1.00 80.62 88 HIS A N 1
ATOM 674 C CA . HIS A 1 88 ? 8.061 -6.053 0.432 1.00 80.62 88 HIS A CA 1
ATOM 675 C C . HIS A 1 88 ? 8.260 -7.471 -0.124 1.00 80.62 88 HIS A C 1
ATOM 677 O O . HIS A 1 88 ? 9.391 -7.877 -0.343 1.00 80.62 88 HIS A O 1
ATOM 683 N N . LEU A 1 89 ? 7.175 -8.212 -0.369 1.00 80.50 89 LEU A N 1
ATOM 684 C CA . LEU A 1 89 ? 7.222 -9.543 -0.984 1.00 80.50 89 LEU A CA 1
ATOM 685 C C . LEU A 1 89 ? 7.429 -9.514 -2.505 1.00 80.50 89 LEU A C 1
ATOM 687 O O . LEU A 1 89 ? 7.878 -10.506 -3.070 1.00 80.50 89 LEU A O 1
ATOM 691 N N . VAL A 1 90 ? 7.029 -8.426 -3.168 1.00 76.94 90 VAL A N 1
ATOM 692 C CA . VAL A 1 90 ? 7.095 -8.280 -4.634 1.00 76.94 90 VAL A CA 1
ATOM 693 C C . VAL A 1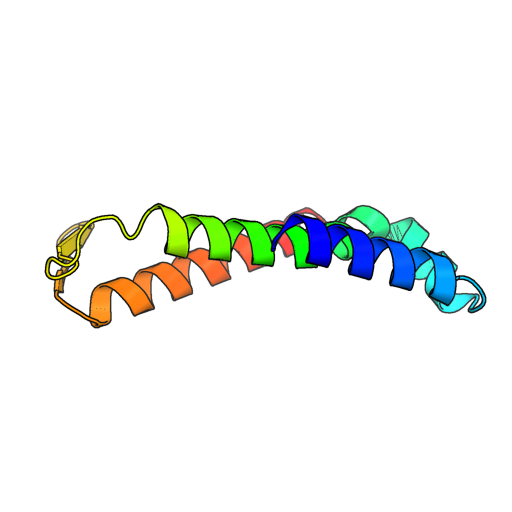 90 ? 8.371 -7.550 -5.081 1.00 76.94 90 VAL A C 1
ATOM 695 O O . VAL A 1 90 ? 8.712 -7.605 -6.263 1.00 76.94 90 VAL A O 1
ATOM 698 N N . TRP A 1 91 ? 9.054 -6.868 -4.158 1.00 70.44 91 TRP A N 1
ATOM 699 C CA . TRP A 1 91 ? 10.329 -6.185 -4.383 1.00 70.44 91 TRP A CA 1
ATOM 700 C C . TRP A 1 91 ? 11.509 -7.158 -4.390 1.00 70.44 91 TRP A C 1
ATOM 702 O O . TRP A 1 91 ? 12.340 -7.036 -5.317 1.00 70.44 91 TRP A O 1
#

Radius of gyration: 17.52 Å; chains: 1; bounding box: 42×19×46 Å

pLDDT: mean 71.72, std 8.21, range [51.25, 86.25]

Sequence (91 aa):
MVFVFFVINAFVAISGTESAYFSMVLKDHLAVFLGLPQIAAVSFAIVIFLRQTDGPFEFKCIGIEFSGASGQVVMWIITFMCMTLAMHLVW

Secondary structure (DSSP, 8-state):
-HHHHHHHHHHHHHHTTTSHHHHHHHHHHHHHHHHHHHHHHHHHHHHHHH----S---EEETTEEE-THHHHHHHHHHHHHHHHHHHHHH-

Foldseek 3Di:
DLVVLLVVLVVCLVVVPPDPVSVVCCVVQVCLSNVVSNLVSVVVCCVVVVPPDPDFPFDDDDNDTDTHPRVVVVVVVVSVVVSVVVSVVRD